Protein AF-A0A2N1DEH6-F1 (afdb_monomer_lite)

pLDDT: mean 94.14, std 4.79, range [75.0, 98.44]

Secondary structure (DSSP, 8-state):
-HHHHHHHHHHH-TTT-SEEEEES----HHHHTTT-S-HHHHHTT-HHHHTTT---HHHHHHHHHSEEEEE---STT-HHHHHHHHHHHHHHHHH-

Foldseek 3Di:
DVLLVQVLVCLVCLVVAQEGARELDQQQQCVVVVNPDDPVVRQSSRLLRVLQPDDDPVSLVSVVRGYYHYYYDPDPPSVNSVVRSVSNVVSNVVSD

Sequence (96 aa):
MGAFHAANFYFKRPDVFDAVIALSGIYNAEKALNGKYGIRQIYFNSPLHYLHNLSDPKTIAHYQKGKIVICVGQGAWEDEMIEDTAKLKSILKRKM

Structure (mmCIF, N/CA/C/O backbone):
data_AF-A0A2N1DEH6-F1
#
_entry.id   AF-A0A2N1DEH6-F1
#
loop_
_atom_site.group_PDB
_atom_site.id
_atom_site.type_symbol
_atom_site.label_atom_id
_atom_site.label_alt_id
_atom_site.label_comp_id
_atom_site.label_asym_id
_atom_site.label_entity_id
_atom_site.label_seq_id
_atom_site.pdbx_PDB_ins_code
_atom_site.Cartn_x
_atom_site.Cartn_y
_atom_site.Cartn_z
_atom_site.occupancy
_atom_site.B_iso_or_equiv
_atom_site.auth_seq_id
_atom_site.auth_comp_id
_atom_site.auth_asym_id
_atom_site.auth_atom_id
_atom_site.pdbx_PDB_model_num
ATOM 1 N N . MET A 1 1 ? -0.426 -5.399 -13.328 1.00 82.75 1 MET A N 1
ATOM 2 C CA . MET A 1 1 ? -1.703 -4.754 -12.922 1.00 82.75 1 MET A CA 1
ATOM 3 C C . MET A 1 1 ? -2.460 -5.463 -11.796 1.00 82.75 1 MET A C 1
ATOM 5 O O . MET A 1 1 ? -3.057 -4.768 -10.987 1.00 82.75 1 MET A O 1
ATOM 9 N N . GLY A 1 2 ? -2.438 -6.799 -11.668 1.00 94.31 2 GLY A N 1
ATOM 10 C CA . GLY A 1 2 ? -3.149 -7.485 -10.569 1.00 94.31 2 GLY A CA 1
ATOM 11 C C . GLY A 1 2 ? -2.741 -7.010 -9.166 1.00 94.31 2 GLY A C 1
ATOM 12 O O . GLY A 1 2 ? -3.598 -6.665 -8.358 1.00 94.31 2 GLY A O 1
ATOM 13 N N . ALA A 1 3 ? -1.434 -6.878 -8.915 1.00 96.50 3 ALA A N 1
ATOM 14 C CA . ALA A 1 3 ? -0.898 -6.369 -7.652 1.00 96.50 3 ALA A CA 1
ATOM 15 C C . ALA A 1 3 ? -1.376 -4.949 -7.301 1.00 96.50 3 ALA A C 1
ATOM 17 O O . ALA A 1 3 ? -1.676 -4.677 -6.141 1.00 96.50 3 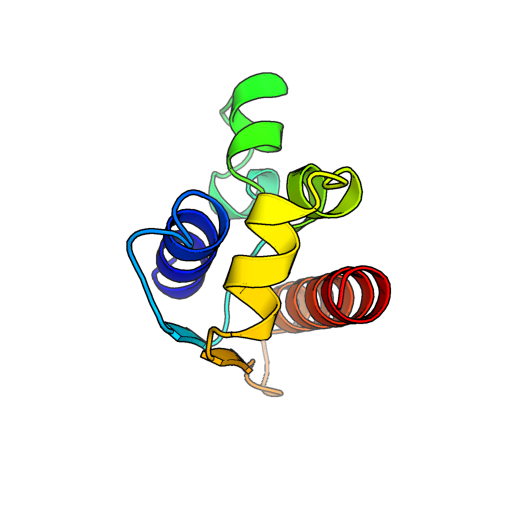ALA A O 1
ATOM 18 N N . PHE A 1 4 ? -1.496 -4.068 -8.301 1.00 96.31 4 PHE A N 1
ATOM 19 C CA . PHE A 1 4 ? -2.047 -2.723 -8.127 1.00 96.31 4 PHE A CA 1
ATOM 20 C C . PHE A 1 4 ? -3.496 -2.783 -7.635 1.00 96.31 4 PHE A C 1
ATOM 22 O O . PHE A 1 4 ? -3.823 -2.184 -6.614 1.00 96.31 4 PHE A O 1
ATOM 29 N N . HIS A 1 5 ? -4.354 -3.543 -8.322 1.00 95.81 5 HIS A N 1
ATOM 30 C CA . HIS A 1 5 ? -5.764 -3.661 -7.947 1.00 95.81 5 HIS A CA 1
ATOM 31 C C . HIS A 1 5 ? -5.944 -4.326 -6.583 1.00 95.81 5 HIS A C 1
ATOM 33 O O . HIS A 1 5 ? -6.699 -3.810 -5.765 1.00 95.81 5 HIS A O 1
ATOM 39 N N . ALA A 1 6 ? -5.216 -5.412 -6.310 1.00 97.75 6 ALA A N 1
ATOM 40 C CA . ALA A 1 6 ? -5.274 -6.111 -5.029 1.00 97.75 6 ALA A CA 1
ATOM 41 C C . ALA A 1 6 ? -4.906 -5.181 -3.862 1.00 97.75 6 ALA A C 1
ATOM 43 O O . ALA A 1 6 ? -5.669 -5.058 -2.905 1.00 97.75 6 ALA A O 1
ATOM 44 N N . ALA A 1 7 ? -3.783 -4.463 -3.976 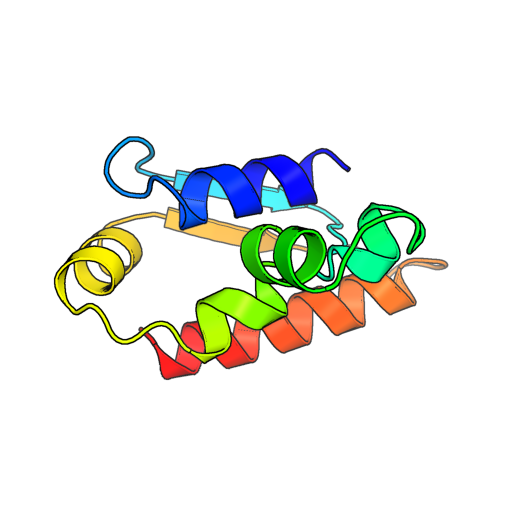1.00 97.62 7 ALA A N 1
ATOM 45 C CA . ALA A 1 7 ? -3.366 -3.487 -2.974 1.00 97.62 7 ALA A CA 1
ATOM 46 C C . ALA A 1 7 ? -4.391 -2.353 -2.827 1.00 97.62 7 ALA A C 1
ATOM 48 O O . ALA A 1 7 ? -4.807 -2.034 -1.717 1.00 97.62 7 ALA A O 1
ATOM 49 N N . ASN A 1 8 ? -4.840 -1.764 -3.937 1.00 96.25 8 ASN A N 1
ATOM 50 C CA . ASN A 1 8 ? -5.776 -0.642 -3.918 1.00 96.25 8 ASN A CA 1
ATOM 51 C C . ASN A 1 8 ? -7.136 -1.034 -3.310 1.00 96.25 8 ASN A C 1
ATOM 53 O O . ASN A 1 8 ? -7.717 -0.254 -2.563 1.00 96.25 8 ASN A O 1
ATOM 57 N N . PHE A 1 9 ? -7.642 -2.243 -3.574 1.00 96.81 9 PHE A N 1
ATOM 58 C CA . PHE A 1 9 ? -8.881 -2.734 -2.963 1.00 96.81 9 PHE A CA 1
ATOM 59 C C . PHE A 1 9 ? -8.721 -3.005 -1.472 1.00 96.81 9 PHE A C 1
ATOM 61 O O . PHE A 1 9 ? -9.523 -2.497 -0.690 1.00 96.81 9 PHE A O 1
ATOM 68 N N . TYR A 1 10 ? -7.666 -3.718 -1.073 1.00 98.00 10 TYR A N 1
ATOM 69 C CA . TYR A 1 10 ? -7.385 -3.982 0.336 1.00 98.00 10 TYR A CA 1
ATOM 70 C C . TYR A 1 10 ? -7.257 -2.683 1.141 1.00 98.00 10 TYR A C 1
ATOM 72 O O . TYR A 1 10 ? -7.951 -2.485 2.131 1.00 98.00 10 TYR A O 1
ATOM 80 N N . PHE A 1 11 ? -6.435 -1.740 0.676 1.00 97.06 11 PHE A N 1
ATOM 81 C CA . PHE A 1 11 ? -6.211 -0.474 1.375 1.00 97.06 11 PHE A CA 1
ATOM 82 C C . PHE A 1 11 ? -7.415 0.482 1.336 1.00 97.06 11 PHE A C 1
ATOM 84 O O . PHE A 1 11 ? -7.469 1.441 2.096 1.00 97.06 11 PHE A O 1
ATOM 91 N N . LYS A 1 12 ? -8.387 0.275 0.448 1.00 96.19 12 LYS A N 1
ATOM 92 C CA . LYS A 1 12 ? -9.633 1.055 0.465 1.00 96.19 12 LYS A CA 1
ATOM 93 C C . LYS A 1 12 ? -10.705 0.436 1.337 1.00 96.19 12 LYS A C 1
ATOM 95 O O . LYS A 1 12 ? -11.559 1.167 1.827 1.00 96.19 12 LYS A O 1
ATOM 100 N N . ARG A 1 13 ? -10.696 -0.890 1.468 1.00 96.44 13 ARG A N 1
ATOM 101 C CA . ARG A 1 13 ? -11.704 -1.670 2.186 1.00 96.44 13 ARG A CA 1
ATOM 102 C C . ARG A 1 13 ? -11.059 -2.700 3.115 1.00 96.44 13 ARG A C 1
ATOM 104 O O . ARG A 1 13 ? -11.308 -3.897 2.961 1.00 96.44 13 ARG A O 1
ATOM 111 N N . PRO A 1 14 ? -10.242 -2.268 4.092 1.00 96.31 14 PRO A N 1
ATOM 112 C CA . PRO A 1 14 ? -9.633 -3.198 5.042 1.00 96.31 14 PRO A CA 1
ATOM 113 C C . PRO A 1 14 ? -10.633 -3.756 6.060 1.00 96.31 14 PRO A C 1
ATOM 115 O O . PRO A 1 14 ? -10.290 -4.604 6.872 1.00 96.31 14 PRO A O 1
ATOM 118 N N . ASP A 1 15 ? -11.876 -3.282 6.017 1.00 96.44 15 ASP A N 1
ATOM 119 C CA . ASP A 1 15 ? -13.026 -3.864 6.698 1.00 96.44 15 ASP A CA 1
ATOM 120 C C . ASP A 1 15 ? -13.595 -5.103 5.981 1.00 96.44 15 ASP A C 1
ATOM 122 O O . ASP A 1 15 ? -14.355 -5.852 6.586 1.00 96.44 15 ASP A O 1
ATOM 126 N N . VAL A 1 16 ? -13.254 -5.313 4.703 1.00 97.94 16 VAL A N 1
ATOM 127 C CA . VAL A 1 16 ? -13.780 -6.413 3.869 1.00 97.94 16 VAL A CA 1
ATOM 128 C C . VAL A 1 16 ? -12.756 -7.524 3.658 1.00 97.94 16 VAL A C 1
ATOM 130 O O . VAL A 1 16 ? -13.134 -8.678 3.478 1.00 97.94 16 VAL A O 1
ATOM 133 N N . PHE A 1 17 ? -11.467 -7.186 3.642 1.00 97.75 17 PHE A N 1
ATOM 134 C CA . PHE A 1 17 ? -10.387 -8.122 3.343 1.00 97.75 17 PHE A CA 1
ATOM 135 C C . PHE A 1 17 ? -9.435 -8.249 4.531 1.00 97.75 17 PHE A C 1
ATOM 137 O O . PHE A 1 17 ? -8.846 -7.259 4.955 1.00 97.75 17 PHE A O 1
ATOM 144 N N . ASP A 1 18 ? -9.195 -9.478 4.987 1.00 97.00 18 ASP A N 1
ATOM 145 C CA . ASP A 1 18 ? -8.249 -9.746 6.080 1.00 97.00 18 ASP A CA 1
ATOM 146 C C . ASP A 1 18 ? -6.797 -9.911 5.598 1.00 97.00 18 ASP A C 1
ATOM 148 O O . ASP A 1 18 ? -5.863 -9.959 6.401 1.00 97.00 18 ASP A O 1
ATOM 152 N N . ALA A 1 19 ? -6.570 -10.018 4.285 1.00 97.88 19 ALA A N 1
ATOM 153 C CA . ALA A 1 19 ? -5.236 -10.196 3.726 1.00 97.88 19 ALA A CA 1
ATOM 154 C C . ALA A 1 19 ? -5.104 -9.685 2.287 1.00 97.88 19 ALA A C 1
ATOM 156 O O . ALA A 1 19 ? -6.066 -9.649 1.521 1.00 97.88 19 ALA A O 1
ATOM 157 N N . VAL A 1 20 ? -3.867 -9.370 1.901 1.00 98.31 20 VAL A N 1
ATOM 158 C CA . VAL A 1 20 ? -3.476 -9.080 0.521 1.00 98.31 20 VAL A CA 1
ATOM 159 C C . VAL A 1 20 ? -2.101 -9.664 0.215 1.00 98.31 20 VAL A C 1
ATOM 161 O O . VAL A 1 20 ? -1.167 -9.553 1.011 1.00 98.31 20 VAL A O 1
ATOM 164 N N . ILE A 1 21 ? -1.974 -10.264 -0.969 1.00 98.44 21 ILE A N 1
ATOM 165 C CA . ILE A 1 21 ? -0.694 -10.640 -1.568 1.00 98.44 21 ILE A CA 1
ATOM 166 C C 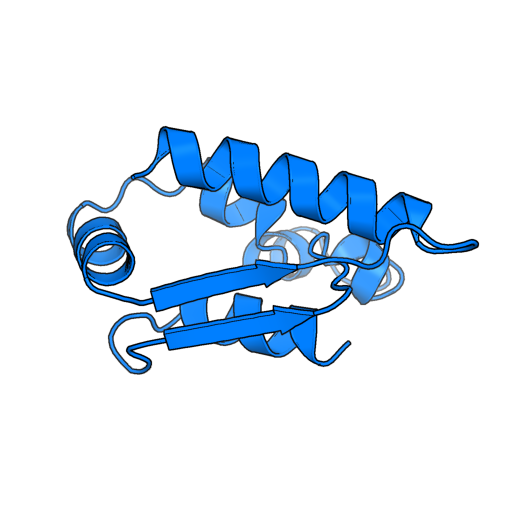. ILE A 1 21 ? -0.581 -9.891 -2.895 1.00 98.44 21 ILE A C 1
ATOM 168 O O . ILE A 1 21 ? -1.385 -10.103 -3.801 1.00 98.44 21 ILE A O 1
ATOM 172 N N . ALA A 1 22 ? 0.398 -8.997 -3.004 1.00 97.94 22 ALA A N 1
ATOM 173 C CA . ALA A 1 22 ? 0.646 -8.205 -4.201 1.00 97.94 22 ALA A CA 1
ATOM 174 C C . ALA A 1 22 ? 2.083 -8.446 -4.685 1.00 97.94 22 ALA A C 1
ATOM 176 O O . ALA A 1 22 ? 3.038 -8.162 -3.964 1.00 97.94 22 ALA A O 1
ATOM 177 N N . LEU A 1 23 ? 2.217 -8.999 -5.893 1.00 97.19 23 LEU A N 1
ATOM 178 C CA . LEU A 1 23 ? 3.487 -9.443 -6.477 1.00 97.19 23 LEU A CA 1
ATOM 179 C C . LEU A 1 23 ? 3.839 -8.597 -7.710 1.00 97.19 23 LEU A C 1
ATOM 181 O O . LEU A 1 23 ? 3.012 -8.489 -8.617 1.00 97.19 23 LEU A O 1
ATOM 185 N N . SER A 1 24 ? 5.038 -8.009 -7.733 1.00 95.19 24 SER A N 1
ATOM 186 C CA . SER A 1 24 ? 5.565 -7.150 -8.811 1.00 95.19 24 SER A CA 1
ATOM 187 C C . SER A 1 24 ? 4.567 -6.065 -9.247 1.00 95.19 24 SER A C 1
ATOM 189 O O . SER A 1 24 ? 4.118 -5.994 -10.394 1.00 95.19 24 SER A O 1
ATOM 191 N N . GLY A 1 25 ? 4.132 -5.245 -8.284 1.00 94.81 25 GLY A N 1
ATOM 192 C CA . GLY A 1 25 ? 3.156 -4.180 -8.505 1.00 94.81 25 GLY A CA 1
ATOM 193 C C . GLY A 1 25 ? 3.775 -2.807 -8.749 1.00 94.81 25 GLY A C 1
ATOM 194 O O . GLY A 1 25 ? 4.750 -2.436 -8.108 1.00 94.81 25 GLY A O 1
ATOM 195 N N . ILE A 1 26 ? 3.128 -2.029 -9.619 1.00 95.25 26 ILE A N 1
ATOM 196 C CA . ILE A 1 26 ? 3.283 -0.572 -9.693 1.00 95.25 26 ILE A CA 1
ATOM 197 C C . ILE A 1 26 ? 2.183 0.029 -8.816 1.00 95.25 26 ILE A C 1
ATOM 199 O O . ILE A 1 26 ? 1.000 -0.227 -9.045 1.00 95.25 26 ILE A O 1
ATOM 203 N N . TYR A 1 27 ? 2.560 0.793 -7.795 1.00 96.06 27 TYR A N 1
ATOM 204 C CA . TYR A 1 27 ? 1.645 1.361 -6.797 1.00 96.06 27 TYR A CA 1
ATOM 205 C C . TYR A 1 27 ? 1.440 2.866 -6.976 1.00 96.06 27 TYR A C 1
ATOM 207 O O . TYR A 1 27 ? 0.579 3.452 -6.315 1.00 96.06 27 TYR A O 1
ATOM 215 N N . ASN A 1 28 ? 2.183 3.494 -7.888 1.00 93.69 28 ASN A N 1
ATOM 216 C CA . ASN A 1 28 ? 1.838 4.800 -8.411 1.00 93.69 28 ASN A CA 1
ATOM 217 C C . ASN A 1 28 ? 0.762 4.684 -9.509 1.00 93.69 28 ASN A C 1
ATOM 219 O O . ASN A 1 28 ? 1.049 4.246 -10.621 1.00 93.69 28 ASN A O 1
ATOM 223 N N . ALA A 1 29 ? -0.467 5.129 -9.231 1.00 90.75 29 ALA A N 1
ATOM 224 C CA . ALA A 1 29 ? -1.555 5.111 -10.212 1.00 90.75 29 ALA A CA 1
ATOM 225 C C . ALA A 1 29 ? -1.287 5.945 -11.469 1.00 90.75 29 ALA A C 1
ATOM 227 O O . ALA A 1 29 ? -1.842 5.629 -12.511 1.00 90.75 29 ALA A O 1
ATOM 228 N N . GLU A 1 30 ? -0.460 6.990 -11.404 1.00 90.00 30 GLU A N 1
ATOM 229 C CA . GLU A 1 30 ? -0.097 7.750 -12.604 1.00 90.00 30 GLU A CA 1
ATOM 230 C C . GLU A 1 30 ? 0.651 6.857 -13.600 1.00 90.00 30 GLU A C 1
ATOM 232 O O . GLU A 1 30 ? 0.269 6.782 -14.768 1.00 90.00 30 GLU A O 1
ATOM 237 N N . LYS A 1 31 ? 1.637 6.098 -13.106 1.00 86.19 31 LYS A N 1
ATOM 238 C CA . LYS A 1 31 ? 2.376 5.098 -13.884 1.00 86.19 31 LYS A CA 1
ATOM 239 C C . LYS A 1 31 ? 1.452 3.949 -14.312 1.00 86.19 31 LYS A C 1
ATOM 241 O O . LYS A 1 31 ? 1.377 3.616 -15.490 1.00 86.19 31 LYS A O 1
ATOM 246 N N . ALA A 1 32 ? 0.680 3.397 -13.374 1.00 83.44 32 ALA A N 1
ATOM 247 C CA . ALA A 1 32 ? -0.185 2.240 -13.619 1.00 83.44 32 ALA A CA 1
ATOM 248 C C . ALA A 1 32 ? -1.364 2.522 -14.576 1.00 83.44 32 ALA A C 1
ATOM 250 O O . ALA A 1 32 ? -1.899 1.590 -15.173 1.00 83.44 32 ALA A O 1
ATOM 251 N N . LEU A 1 33 ? -1.788 3.784 -14.708 1.00 83.06 33 LEU A N 1
ATOM 252 C CA . LEU A 1 33 ? -2.913 4.217 -15.548 1.00 83.06 33 LEU A CA 1
ATOM 253 C C . LEU A 1 33 ? -2.477 5.105 -16.730 1.00 83.06 33 LEU A C 1
ATOM 255 O O . LEU A 1 33 ? -3.310 5.786 -17.336 1.00 83.06 33 LEU A O 1
ATOM 259 N N . ASN A 1 34 ? -1.179 5.126 -17.046 1.00 82.06 34 ASN A N 1
ATOM 260 C CA . ASN A 1 34 ? -0.594 5.868 -18.166 1.00 82.06 34 ASN A CA 1
ATOM 261 C C . ASN A 1 34 ? -0.893 7.384 -18.155 1.00 82.06 34 ASN A C 1
ATOM 263 O O . ASN A 1 34 ? -1.021 7.987 -19.219 1.00 82.06 34 ASN A O 1
ATOM 267 N N . GLY A 1 35 ? -1.053 8.003 -16.981 1.00 75.00 35 GLY A N 1
ATOM 268 C CA . GLY A 1 35 ? -1.188 9.461 -16.827 1.00 75.00 35 GLY A CA 1
ATOM 269 C C . GLY A 1 35 ? -2.436 10.102 -17.453 1.00 75.00 35 GLY A C 1
ATOM 270 O O . GLY A 1 35 ? -2.544 11.322 -17.489 1.00 75.00 35 GLY A O 1
ATOM 271 N N . LYS A 1 36 ? -3.408 9.319 -17.941 1.00 78.25 36 LYS A N 1
ATOM 272 C CA . LYS A 1 36 ? -4.577 9.839 -18.688 1.00 78.25 36 LYS A CA 1
ATOM 273 C C . LYS A 1 36 ? -5.708 10.388 -17.811 1.00 78.25 36 LYS A C 1
ATOM 275 O O . LYS A 1 36 ? -6.775 10.723 -18.321 1.00 78.25 36 LYS A O 1
ATOM 280 N N . TYR A 1 37 ? -5.512 10.441 -16.499 1.00 82.81 37 TYR A N 1
ATOM 281 C CA . TYR A 1 37 ? -6.565 10.738 -15.533 1.00 82.81 37 TYR A CA 1
ATOM 282 C C . TYR A 1 37 ? -6.262 12.014 -14.752 1.00 82.81 37 TYR A C 1
ATOM 284 O O . TYR A 1 37 ? -5.110 12.388 -14.561 1.00 82.81 37 TYR A O 1
ATOM 292 N N . GLY A 1 38 ? -7.313 12.677 -14.268 1.00 85.12 38 GLY A N 1
ATOM 293 C CA . GLY A 1 38 ? -7.160 13.866 -13.435 1.00 85.12 38 GLY A CA 1
ATOM 294 C C . GLY A 1 38 ? -6.459 13.575 -12.101 1.00 85.12 38 GLY A C 1
ATOM 295 O O . GLY A 1 38 ? -6.498 12.458 -11.576 1.00 85.12 38 GLY A O 1
ATOM 296 N N . ILE A 1 39 ? -5.869 14.623 -11.518 1.00 85.94 39 ILE A N 1
ATOM 297 C CA . ILE A 1 39 ? -5.096 14.581 -10.261 1.00 85.94 39 ILE A CA 1
ATOM 298 C C . ILE A 1 39 ? -5.866 13.872 -9.142 1.00 85.94 39 ILE A C 1
ATOM 300 O O . ILE A 1 39 ? -5.314 13.046 -8.416 1.00 85.94 39 ILE A O 1
ATOM 304 N N . ARG A 1 40 ? -7.168 14.154 -9.015 1.00 88.06 40 ARG A N 1
ATOM 305 C CA . ARG A 1 40 ? -8.016 13.562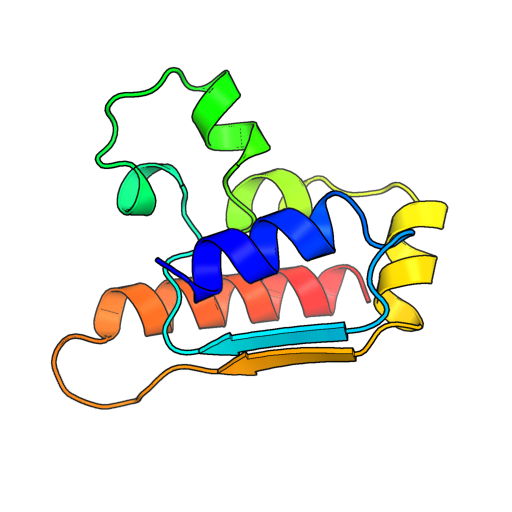 -7.975 1.00 88.06 40 ARG A CA 1
ATOM 306 C C . ARG A 1 40 ? -8.149 12.048 -8.148 1.00 88.06 40 ARG A C 1
ATOM 308 O O . ARG A 1 40 ? -8.036 11.303 -7.178 1.00 88.06 40 ARG A O 1
ATOM 315 N N . GLN A 1 41 ? -8.384 11.589 -9.374 1.00 88.31 41 GLN A N 1
ATOM 316 C CA . GLN A 1 41 ? -8.524 10.172 -9.699 1.00 88.31 41 GLN A CA 1
ATOM 317 C C . GLN A 1 41 ? -7.212 9.421 -9.457 1.00 88.31 41 GLN A C 1
ATOM 319 O O . GLN A 1 41 ? -7.248 8.324 -8.898 1.00 88.31 41 GLN A O 1
ATOM 324 N N . ILE A 1 42 ? -6.077 10.026 -9.823 1.00 89.50 42 ILE A N 1
ATOM 325 C CA . ILE A 1 42 ? -4.741 9.483 -9.553 1.00 89.50 42 ILE A CA 1
ATOM 326 C C . ILE A 1 42 ? -4.523 9.369 -8.044 1.00 89.50 42 ILE A C 1
ATOM 328 O O . ILE A 1 42 ? -4.240 8.277 -7.557 1.00 89.50 42 ILE A O 1
ATOM 332 N N . TYR A 1 43 ? -4.734 10.451 -7.288 1.00 88.88 43 TYR A N 1
ATOM 333 C CA . TYR A 1 43 ? -4.519 10.469 -5.840 1.00 88.88 43 TYR A CA 1
ATOM 334 C C . TYR A 1 43 ? -5.285 9.348 -5.130 1.00 88.88 43 TYR A C 1
ATOM 336 O O . TYR A 1 43 ? -4.691 8.546 -4.413 1.00 88.88 43 TYR A O 1
ATOM 344 N N . PHE A 1 44 ? -6.593 9.233 -5.380 1.00 89.88 44 PHE A N 1
ATOM 345 C CA . PHE A 1 44 ? -7.438 8.243 -4.707 1.00 89.88 44 PHE A CA 1
ATOM 346 C C . PHE A 1 44 ? -7.236 6.809 -5.190 1.00 89.88 44 PHE A C 1
ATOM 348 O O . PHE A 1 44 ? -7.863 5.912 -4.640 1.00 89.88 44 PHE A O 1
ATOM 355 N N . ASN A 1 45 ? -6.422 6.557 -6.212 1.00 92.62 45 ASN A N 1
ATOM 356 C CA . ASN A 1 45 ? -6.133 5.201 -6.680 1.00 92.62 45 ASN A CA 1
ATOM 357 C C . ASN A 1 45 ? -4.660 4.840 -6.587 1.00 92.62 45 ASN A C 1
ATOM 359 O O . ASN A 1 45 ? -4.291 3.758 -7.019 1.00 92.62 45 ASN A O 1
ATOM 363 N N . SER A 1 46 ? -3.832 5.722 -6.035 1.00 94.69 46 SER A N 1
ATOM 364 C CA . SER A 1 46 ? -2.400 5.521 -5.908 1.00 94.69 46 SER A CA 1
ATOM 365 C C . SER A 1 46 ? -2.062 5.220 -4.450 1.00 94.69 46 SER A C 1
ATOM 367 O O . SER A 1 46 ? -1.967 6.170 -3.665 1.00 94.69 46 SER A O 1
ATOM 369 N N . PRO A 1 47 ? -1.896 3.937 -4.054 1.00 95.69 47 PRO A N 1
ATOM 370 C CA . PRO A 1 47 ? -1.529 3.566 -2.688 1.00 95.69 47 PRO A CA 1
ATOM 371 C C . PRO A 1 47 ? -0.388 4.397 -2.108 1.00 95.69 47 PRO A C 1
ATOM 373 O O . PRO A 1 47 ? -0.463 4.810 -0.955 1.00 95.69 47 PRO A O 1
ATOM 376 N N . LEU A 1 48 ? 0.622 4.733 -2.916 1.00 95.75 48 LEU A N 1
ATOM 377 C CA . LEU A 1 48 ? 1.746 5.562 -2.471 1.00 95.75 48 LEU A CA 1
ATOM 378 C C . LEU A 1 48 ? 1.334 6.971 -2.021 1.00 95.75 48 LEU A C 1
ATOM 380 O O . LEU A 1 48 ? 1.968 7.536 -1.134 1.00 95.75 48 LEU A O 1
ATOM 384 N N . HIS A 1 49 ? 0.276 7.534 -2.605 1.00 94.06 49 HIS A N 1
ATOM 385 C CA . HIS A 1 49 ? -0.170 8.892 -2.305 1.00 94.06 49 HIS A CA 1
ATOM 386 C C . HIS A 1 49 ? -1.169 8.917 -1.151 1.00 94.06 49 HIS A C 1
ATOM 388 O O . HIS A 1 49 ? -0.934 9.599 -0.154 1.00 94.06 49 HIS A O 1
ATOM 394 N N . TYR A 1 50 ? -2.273 8.169 -1.238 1.00 95.06 50 TYR A N 1
ATOM 395 C CA . TYR A 1 50 ? -3.311 8.284 -0.210 1.00 95.06 50 TYR A CA 1
ATOM 396 C C . TYR A 1 50 ? -2.892 7.651 1.125 1.00 95.06 50 TYR A C 1
ATOM 398 O O . TYR A 1 50 ? -3.291 8.153 2.175 1.00 95.06 50 TYR A O 1
ATOM 406 N N . LEU A 1 51 ? -2.048 6.606 1.126 1.00 96.19 51 LEU A N 1
ATOM 407 C CA . LEU A 1 51 ? -1.547 6.032 2.381 1.00 96.19 51 LEU A CA 1
ATOM 408 C C . LEU A 1 51 ? -0.587 6.978 3.096 1.00 96.19 51 LEU A C 1
ATOM 410 O O . LEU A 1 51 ? -0.519 6.946 4.321 1.00 96.19 51 LEU A O 1
ATOM 414 N N . HIS A 1 52 ? 0.125 7.847 2.372 1.00 93.94 52 HIS A N 1
ATOM 415 C CA . HIS A 1 52 ? 1.013 8.833 2.986 1.00 93.94 52 HIS A CA 1
ATOM 416 C C . HIS A 1 52 ? 0.256 9.722 3.985 1.00 93.94 52 HIS A C 1
ATOM 418 O O . HIS A 1 52 ? 0.710 9.940 5.113 1.00 93.94 52 HIS A O 1
ATOM 424 N N . ASN A 1 53 ? -0.943 10.155 3.597 1.00 92.62 53 ASN A N 1
ATOM 425 C CA . ASN A 1 53 ? -1.776 11.078 4.365 1.00 92.62 53 ASN A CA 1
ATOM 426 C C . ASN A 1 53 ? -2.811 10.372 5.253 1.00 92.62 53 ASN A C 1
ATOM 428 O O . ASN A 1 53 ? -3.594 11.041 5.921 1.00 92.62 53 ASN A O 1
ATOM 432 N N . LEU A 1 54 ? -2.822 9.035 5.294 1.00 94.25 54 LEU A N 1
ATOM 433 C CA . LEU A 1 54 ? -3.736 8.290 6.153 1.00 94.25 54 LEU A CA 1
ATOM 434 C C . LEU A 1 54 ? -3.399 8.516 7.632 1.00 94.25 54 LEU A C 1
ATOM 436 O O . LEU A 1 54 ? -2.282 8.233 8.068 1.00 94.25 54 LEU A O 1
ATOM 440 N N . SER A 1 55 ? -4.371 8.981 8.405 1.00 95.50 55 SER A N 1
ATOM 441 C CA . SER A 1 55 ? -4.247 9.192 9.853 1.00 95.50 55 SER A CA 1
ATOM 442 C C . SER A 1 55 ? -5.425 8.634 10.652 1.00 95.50 55 SER A C 1
ATOM 444 O O . SER A 1 55 ? -5.406 8.720 11.876 1.00 95.50 55 SER A O 1
ATOM 446 N N . ASP A 1 56 ? -6.433 8.056 9.988 1.00 96.44 56 ASP A N 1
ATOM 447 C CA . ASP A 1 56 ? -7.610 7.496 10.655 1.00 96.44 56 ASP A CA 1
ATOM 448 C C . ASP A 1 56 ? -7.238 6.257 11.499 1.00 96.44 56 ASP A C 1
ATOM 450 O O . ASP A 1 56 ? -6.838 5.231 10.931 1.00 96.44 56 ASP A O 1
ATOM 454 N N . PRO A 1 57 ? -7.396 6.304 12.837 1.00 96.19 57 PRO A N 1
ATOM 455 C CA . PRO A 1 57 ? -6.996 5.205 13.712 1.00 96.19 57 PRO A CA 1
ATOM 456 C C . PRO A 1 57 ? -7.773 3.911 13.459 1.00 96.19 57 PRO A C 1
ATOM 458 O O . PRO A 1 57 ? -7.218 2.827 13.628 1.00 96.19 57 PRO A O 1
ATOM 461 N N . LYS A 1 58 ? -9.044 3.998 13.035 1.00 96.31 58 LYS A N 1
ATOM 462 C CA . LYS A 1 58 ? -9.869 2.809 12.761 1.00 96.31 58 LYS A CA 1
ATOM 463 C C . LYS A 1 58 ? -9.324 2.034 11.566 1.00 96.31 58 LYS A C 1
ATOM 465 O O . LYS A 1 58 ? -9.099 0.832 11.669 1.00 96.31 58 LYS A O 1
ATOM 470 N N . THR A 1 59 ? -9.048 2.728 10.465 1.00 96.31 59 THR A N 1
ATOM 471 C CA . THR A 1 59 ? -8.444 2.138 9.264 1.00 96.31 59 THR A CA 1
ATOM 472 C C . THR A 1 59 ? -7.079 1.516 9.572 1.00 96.31 59 THR A C 1
ATOM 474 O O . THR A 1 59 ? -6.813 0.383 9.175 1.00 96.31 59 THR A O 1
ATOM 477 N N . ILE A 1 60 ? -6.227 2.217 10.330 1.00 96.81 60 ILE A N 1
ATOM 478 C CA . ILE A 1 60 ? -4.907 1.704 10.731 1.00 96.81 60 ILE A CA 1
ATOM 479 C C . ILE A 1 60 ? -5.042 0.428 11.578 1.00 96.81 60 ILE A C 1
ATOM 481 O O . ILE A 1 60 ? -4.320 -0.540 11.338 1.00 96.81 60 ILE A O 1
ATOM 485 N N . ALA A 1 61 ? -5.999 0.385 12.510 1.00 97.25 61 ALA A N 1
ATOM 486 C CA . ALA A 1 61 ? -6.253 -0.799 13.328 1.00 97.25 61 ALA A CA 1
ATOM 487 C C . ALA A 1 61 ? -6.676 -2.022 12.494 1.00 97.25 61 ALA A C 1
ATOM 489 O O . ALA A 1 61 ? -6.327 -3.147 12.853 1.00 97.25 61 ALA A O 1
ATOM 490 N N . HIS A 1 62 ? -7.390 -1.836 11.377 1.00 97.25 62 HIS A N 1
ATOM 491 C CA . HIS A 1 62 ? -7.663 -2.940 10.453 1.00 97.25 62 HIS A CA 1
ATOM 492 C C . HIS A 1 62 ? -6.381 -3.455 9.791 1.00 97.25 62 HIS A C 1
ATOM 494 O O . HIS A 1 62 ? -6.152 -4.661 9.769 1.00 97.25 62 HIS A O 1
ATOM 500 N N . TYR A 1 63 ? -5.500 -2.568 9.319 1.00 96.50 63 TYR A N 1
ATOM 501 C CA . TYR A 1 63 ? -4.236 -2.993 8.706 1.00 96.50 63 TYR A CA 1
ATOM 502 C C . TYR A 1 63 ?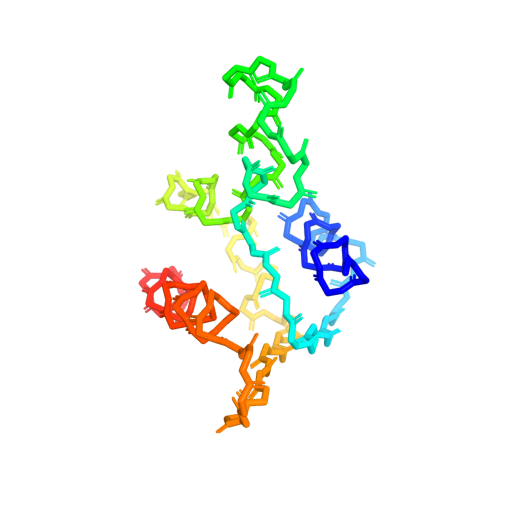 -3.321 -3.750 9.663 1.00 96.50 63 TYR A C 1
ATOM 504 O O . TYR A 1 63 ? -2.685 -4.708 9.243 1.00 96.50 63 TYR A O 1
ATOM 512 N N . GLN A 1 64 ? -3.270 -3.334 10.930 1.00 95.88 64 GLN A N 1
ATOM 513 C CA . GLN A 1 64 ? -2.480 -4.002 11.968 1.00 95.88 64 GLN A CA 1
ATOM 514 C C . GLN A 1 64 ? -2.976 -5.423 12.271 1.00 95.88 64 GLN A C 1
ATOM 516 O O . GLN A 1 64 ? -2.193 -6.264 12.705 1.00 95.88 64 GLN A O 1
ATOM 521 N N . LYS A 1 65 ? -4.270 -5.692 12.055 1.00 96.38 65 LYS A N 1
ATOM 522 C CA . LYS A 1 65 ? -4.865 -7.029 12.201 1.00 96.38 65 LYS A CA 1
ATOM 523 C C . LYS A 1 65 ? -4.733 -7.871 10.932 1.00 96.38 65 LYS A C 1
ATOM 525 O O . LYS A 1 65 ? -4.672 -9.094 11.024 1.00 96.38 65 LYS A O 1
ATOM 530 N N . GLY A 1 66 ? -4.727 -7.226 9.768 1.00 96.25 66 GLY A N 1
ATOM 531 C CA . GLY A 1 66 ? -4.653 -7.893 8.476 1.00 96.25 66 GLY A CA 1
ATOM 532 C C . GLY A 1 66 ? -3.248 -8.373 8.108 1.00 96.25 66 GLY A C 1
ATOM 533 O O . GLY A 1 66 ? -2.237 -7.962 8.678 1.00 96.25 66 GLY A O 1
ATOM 534 N N . LYS A 1 67 ? -3.172 -9.252 7.105 1.00 97.94 67 LYS A N 1
ATOM 535 C CA . LYS A 1 67 ? -1.904 -9.772 6.576 1.00 97.94 67 LYS A CA 1
ATOM 536 C C . LYS A 1 67 ? -1.552 -9.117 5.246 1.00 97.94 67 LYS A C 1
ATOM 538 O O . LYS A 1 67 ? -2.182 -9.381 4.225 1.00 97.94 67 LYS A O 1
ATOM 543 N N . ILE A 1 68 ? -0.495 -8.310 5.244 1.00 98.00 68 ILE A N 1
ATOM 544 C CA . ILE A 1 68 ? -0.036 -7.578 4.060 1.00 98.00 68 ILE A CA 1
ATOM 545 C C . ILE A 1 68 ? 1.276 -8.190 3.567 1.00 98.00 68 ILE A C 1
ATOM 547 O O . ILE A 1 68 ? 2.310 -8.068 4.222 1.00 98.00 68 ILE A O 1
ATOM 551 N N . VAL A 1 69 ? 1.245 -8.831 2.398 1.00 98.19 69 VAL A N 1
ATOM 552 C CA . VAL A 1 69 ? 2.440 -9.345 1.717 1.00 98.19 69 VAL A CA 1
ATOM 553 C C . VAL A 1 69 ? 2.625 -8.586 0.411 1.00 98.19 69 VAL A C 1
ATOM 555 O O . VAL A 1 69 ? 1.871 -8.769 -0.542 1.00 98.19 69 VAL A O 1
ATOM 558 N N . ILE A 1 70 ? 3.650 -7.739 0.366 1.00 97.94 70 ILE A N 1
ATOM 559 C CA . ILE A 1 70 ? 4.073 -7.033 -0.843 1.00 97.94 70 ILE A CA 1
ATOM 560 C C . ILE A 1 70 ? 5.442 -7.576 -1.237 1.00 97.94 70 ILE A C 1
ATOM 562 O O . ILE A 1 70 ? 6.368 -7.554 -0.425 1.00 97.94 70 ILE A O 1
ATOM 566 N N . CYS A 1 71 ? 5.565 -8.078 -2.459 1.00 96.81 71 CYS A N 1
ATOM 567 C CA . CYS A 1 71 ? 6.798 -8.665 -2.968 1.00 96.81 71 CYS A CA 1
ATOM 568 C C . CYS A 1 71 ? 7.048 -8.207 -4.404 1.00 96.81 71 CYS A C 1
ATOM 570 O O . CYS A 1 71 ? 6.112 -7.897 -5.138 1.00 96.81 71 CYS A O 1
ATOM 572 N N . VAL A 1 72 ? 8.311 -8.186 -4.807 1.00 97.75 72 VAL A N 1
ATOM 573 C CA . VAL A 1 72 ? 8.737 -7.795 -6.148 1.00 97.75 72 VAL A CA 1
ATOM 574 C C . VAL A 1 72 ? 9.945 -8.623 -6.562 1.00 97.75 72 VAL A C 1
ATOM 576 O O . VAL A 1 72 ? 10.812 -8.920 -5.734 1.00 97.75 72 VAL A O 1
ATOM 579 N N . GLY A 1 73 ? 9.990 -9.007 -7.838 1.00 96.69 73 GLY A N 1
ATOM 580 C CA . GLY A 1 73 ? 11.170 -9.624 -8.433 1.00 96.69 73 GLY A CA 1
ATOM 581 C C . GLY A 1 73 ? 12.399 -8.714 -8.335 1.00 96.69 73 GLY A C 1
ATOM 582 O O . GLY A 1 73 ? 12.289 -7.506 -8.169 1.00 96.69 73 GLY A O 1
ATOM 583 N N . GLN A 1 74 ? 13.595 -9.294 -8.405 1.00 96.19 74 GLN A N 1
ATOM 584 C CA . GLN A 1 74 ? 14.866 -8.546 -8.448 1.00 96.19 74 GLN A CA 1
ATOM 585 C C . GLN A 1 74 ? 15.581 -8.744 -9.796 1.00 96.19 74 GLN A C 1
ATOM 587 O O . GLN A 1 74 ? 16.798 -8.620 -9.890 1.00 96.19 74 GLN A O 1
ATOM 592 N N . GLY A 1 75 ? 14.829 -9.159 -10.819 1.00 94.75 75 GLY A N 1
ATOM 593 C CA . GLY A 1 75 ? 15.344 -9.417 -12.159 1.00 94.75 75 GLY A CA 1
ATOM 594 C C . GLY A 1 75 ? 15.367 -8.162 -13.027 1.00 94.75 75 GLY A C 1
ATOM 595 O O . GLY A 1 75 ? 14.998 -7.072 -12.593 1.00 94.75 75 GLY A O 1
ATOM 596 N N . ALA A 1 76 ? 15.772 -8.337 -14.284 1.00 93.12 76 ALA A N 1
ATOM 597 C CA . ALA A 1 76 ? 15.694 -7.272 -15.275 1.00 93.12 76 ALA A CA 1
ATOM 598 C C . ALA A 1 76 ? 14.248 -6.757 -15.425 1.00 93.12 76 ALA A C 1
ATOM 600 O O . ALA A 1 76 ? 13.306 -7.548 -15.348 1.00 93.12 76 ALA A O 1
ATOM 601 N N . TRP A 1 77 ? 14.106 -5.456 -15.703 1.00 87.50 77 TRP A N 1
ATOM 602 C CA . TRP A 1 77 ? 12.835 -4.765 -15.988 1.00 87.50 77 TRP A CA 1
ATOM 603 C C . TRP A 1 77 ? 11.898 -4.532 -14.791 1.00 87.50 77 TRP A C 1
ATOM 605 O O . TRP A 1 77 ? 10.766 -4.097 -14.986 1.00 87.50 77 TRP A O 1
ATOM 615 N N . GLU A 1 78 ? 12.355 -4.778 -13.561 1.00 92.88 78 GLU A N 1
ATOM 616 C CA . GLU A 1 78 ? 11.561 -4.582 -12.334 1.00 92.88 78 GLU A CA 1
ATOM 617 C C . GLU A 1 78 ? 11.858 -3.245 -11.627 1.00 92.88 78 GLU A C 1
ATOM 619 O O . GLU A 1 78 ? 11.314 -2.991 -10.556 1.00 92.88 78 GLU A O 1
ATOM 624 N N . ASP A 1 79 ? 12.697 -2.370 -12.197 1.00 94.56 79 ASP A N 1
ATOM 625 C CA . ASP A 1 79 ? 13.203 -1.160 -11.523 1.00 94.56 79 ASP A CA 1
ATOM 626 C C . ASP A 1 79 ? 12.085 -0.287 -10.927 1.00 94.56 79 ASP A C 1
ATOM 628 O O . ASP A 1 79 ? 12.153 0.128 -9.766 1.00 94.56 79 ASP A O 1
ATOM 632 N N . GLU A 1 80 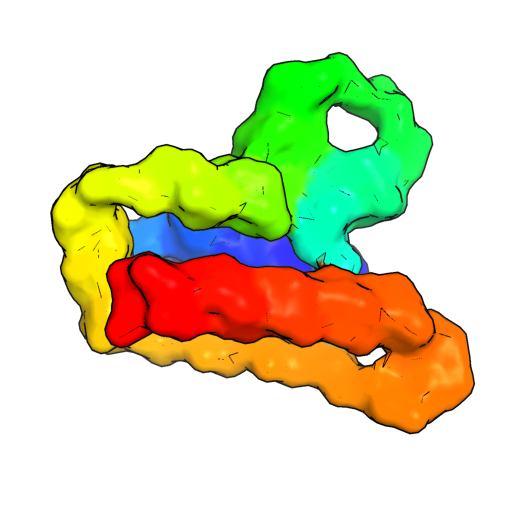? 11.006 -0.063 -11.682 1.00 93.25 80 GLU A N 1
ATOM 633 C CA . GLU A 1 80 ? 9.856 0.717 -11.212 1.00 93.25 80 GLU A CA 1
ATOM 634 C C . GLU A 1 80 ? 9.092 0.026 -10.076 1.00 93.25 80 GLU A C 1
ATOM 636 O O . GLU A 1 80 ? 8.672 0.677 -9.117 1.00 93.25 80 GLU A O 1
ATOM 641 N N . MET A 1 81 ? 8.909 -1.291 -10.162 1.00 95.94 81 MET A N 1
ATOM 642 C CA . MET A 1 81 ? 8.203 -2.084 -9.158 1.00 95.94 81 MET A CA 1
ATOM 643 C C . MET A 1 81 ? 9.033 -2.182 -7.877 1.00 95.94 81 MET A C 1
ATOM 645 O O . MET A 1 81 ? 8.477 -2.176 -6.775 1.00 95.94 81 MET A O 1
ATOM 649 N N . ILE A 1 82 ? 10.361 -2.257 -8.004 1.00 97.38 82 ILE A N 1
ATOM 650 C CA . ILE A 1 82 ? 11.313 -2.247 -6.891 1.00 97.38 82 ILE A CA 1
ATOM 651 C C . ILE A 1 82 ? 11.213 -0.913 -6.155 1.00 97.38 82 ILE A C 1
ATOM 653 O O . ILE A 1 82 ? 11.032 -0.895 -4.933 1.00 97.38 82 ILE A O 1
ATOM 657 N N . GLU A 1 83 ? 11.261 0.194 -6.898 1.00 96.81 83 GLU A N 1
ATOM 658 C CA . GLU A 1 83 ? 11.116 1.544 -6.357 1.00 96.81 83 GLU A CA 1
ATOM 659 C C . GLU A 1 83 ? 9.777 1.709 -5.616 1.00 96.81 83 GLU A C 1
ATOM 661 O O . GLU A 1 83 ? 9.742 2.112 -4.447 1.00 96.81 83 GLU A O 1
ATOM 666 N N . ASP A 1 84 ? 8.666 1.364 -6.268 1.00 96.81 84 ASP A N 1
ATOM 667 C CA . ASP A 1 84 ? 7.326 1.512 -5.704 1.00 96.81 84 ASP A CA 1
ATOM 668 C C . ASP A 1 84 ? 7.122 0.604 -4.478 1.00 96.81 84 ASP A C 1
ATOM 670 O O . ASP A 1 84 ? 6.564 1.041 -3.466 1.00 96.81 84 ASP A O 1
ATOM 674 N N . THR A 1 85 ? 7.627 -0.634 -4.509 1.00 97.44 85 THR A N 1
ATOM 675 C CA . THR A 1 85 ? 7.573 -1.562 -3.366 1.00 97.44 85 THR A CA 1
ATOM 676 C C . THR A 1 85 ? 8.375 -1.033 -2.175 1.00 97.44 85 THR A C 1
ATOM 678 O O . THR A 1 85 ? 7.904 -1.080 -1.033 1.00 97.44 85 THR A O 1
ATOM 681 N N . ALA A 1 86 ? 9.562 -0.465 -2.411 1.00 97.56 86 ALA A N 1
ATOM 682 C CA . ALA A 1 86 ? 10.393 0.131 -1.365 1.00 97.56 86 ALA A CA 1
ATOM 683 C C . ALA A 1 86 ? 9.743 1.379 -0.736 1.00 97.56 86 ALA A C 1
ATOM 685 O O . ALA A 1 86 ? 9.768 1.554 0.493 1.00 97.56 86 ALA A O 1
ATOM 686 N N . LYS A 1 87 ? 9.100 2.223 -1.553 1.00 97.69 87 LYS A N 1
ATOM 687 C CA . LYS A 1 87 ? 8.307 3.366 -1.075 1.00 97.69 87 LYS A CA 1
ATOM 688 C C . LYS A 1 87 ? 7.124 2.904 -0.233 1.00 97.69 87 LYS A C 1
ATOM 690 O O . LYS A 1 87 ? 6.927 3.415 0.871 1.00 97.69 87 LYS A O 1
ATOM 695 N N . LEU A 1 88 ? 6.377 1.904 -0.703 1.00 97.44 88 LEU A N 1
ATOM 696 C CA . LEU A 1 88 ? 5.231 1.363 0.024 1.00 97.44 88 LEU A CA 1
ATOM 697 C C . LEU A 1 88 ? 5.656 0.775 1.376 1.00 97.44 88 LEU A C 1
ATOM 699 O O . LEU A 1 88 ? 5.042 1.091 2.393 1.00 97.44 88 LEU A O 1
ATOM 703 N N . LYS A 1 89 ? 6.763 0.021 1.425 1.00 97.56 89 LYS A N 1
ATOM 704 C CA . LYS A 1 89 ? 7.365 -0.475 2.676 1.00 97.56 89 LYS A CA 1
ATOM 705 C C . LYS A 1 89 ? 7.639 0.660 3.665 1.00 97.56 89 LYS A C 1
ATOM 707 O O . LYS A 1 89 ? 7.303 0.545 4.842 1.00 97.56 89 LYS A O 1
ATOM 712 N N . SER A 1 90 ? 8.235 1.753 3.195 1.00 97.88 90 SER A N 1
ATOM 713 C CA . SER A 1 90 ? 8.554 2.921 4.028 1.00 97.88 90 SER A CA 1
ATOM 714 C C . SER A 1 90 ? 7.308 3.662 4.521 1.00 97.88 90 SER A C 1
ATOM 716 O O . SER A 1 90 ? 7.310 4.215 5.619 1.00 97.88 90 SER A O 1
ATOM 718 N N . ILE A 1 91 ? 6.231 3.693 3.732 1.00 97.25 91 ILE A N 1
ATOM 719 C CA . ILE A 1 91 ? 4.947 4.264 4.158 1.00 97.25 91 ILE A CA 1
ATOM 720 C C . ILE A 1 91 ? 4.308 3.382 5.227 1.00 97.25 91 ILE A C 1
ATOM 722 O O . ILE A 1 91 ? 3.969 3.894 6.290 1.00 97.25 91 ILE A O 1
ATOM 726 N N . LEU A 1 92 ? 4.187 2.075 4.979 1.00 96.25 92 LEU A N 1
ATOM 727 C CA . LEU A 1 92 ? 3.532 1.152 5.906 1.00 96.25 92 LEU A CA 1
ATOM 728 C C . LEU A 1 92 ? 4.242 1.138 7.264 1.00 96.25 92 LEU A C 1
ATOM 730 O O . LEU A 1 92 ? 3.578 1.379 8.261 1.00 96.25 92 LEU A O 1
ATOM 734 N N . LYS A 1 93 ? 5.580 1.039 7.299 1.00 96.06 93 LYS A N 1
ATOM 735 C CA . LYS A 1 93 ? 6.378 1.105 8.543 1.00 96.06 93 LYS A CA 1
ATOM 736 C C . LYS A 1 93 ? 6.181 2.373 9.383 1.00 96.06 93 LYS A C 1
ATOM 738 O O . LYS A 1 93 ? 6.530 2.390 10.556 1.00 96.06 93 LYS A O 1
ATOM 743 N N . ARG A 1 94 ? 5.734 3.477 8.775 1.00 95.62 94 ARG A N 1
ATOM 744 C CA . ARG A 1 94 ? 5.440 4.726 9.500 1.00 95.62 94 ARG A CA 1
ATOM 745 C C . ARG A 1 94 ? 4.017 4.760 10.053 1.00 95.62 94 ARG A C 1
ATOM 747 O O . ARG A 1 94 ? 3.727 5.609 10.888 1.00 95.62 94 ARG A O 1
ATOM 754 N N . LYS A 1 95 ? 3.118 3.920 9.536 1.00 92.81 95 LYS A N 1
ATOM 755 C CA . LYS A 1 95 ? 1.697 3.881 9.911 1.00 92.81 95 LYS A CA 1
ATOM 756 C C . LYS A 1 95 ? 1.377 2.755 10.888 1.00 92.81 95 LYS A C 1
ATOM 758 O O . LYS A 1 95 ? 0.440 2.904 11.664 1.00 92.81 95 LYS A O 1
ATOM 763 N N . MET A 1 96 ? 2.121 1.655 10.817 1.00 89.88 96 MET A N 1
ATOM 764 C CA . MET A 1 96 ? 1.987 0.452 11.638 1.00 89.88 96 MET A CA 1
ATOM 765 C C . MET A 1 96 ? 3.371 -0.086 11.988 1.00 89.88 96 MET A C 1
ATOM 767 O O . MET A 1 96 ? 3.498 -0.590 13.120 1.00 89.88 96 MET A O 1
#

Radius of gyration: 12.8 Å; chains: 1; bounding box: 30×25×32 Å